Protein AF-A0A847XA96-F1 (afdb_monomer_lite)

pLDDT: mean 85.41, std 7.08, range [50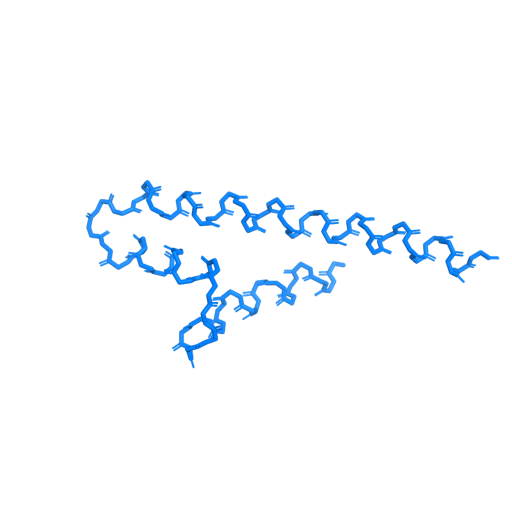.34, 92.56]

Radius of gyration: 14.26 Å; chains: 1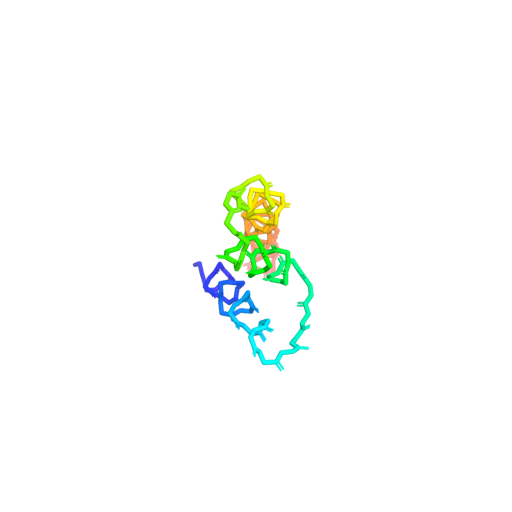; bounding box: 32×22×40 Å

Secondary structure (DSSP, 8-state):
-HHHHHHHHHHHHGGGT--SHHHHHHHHHHSTTTHHHHHHHHHHHHHHHHHHHHHHHHHHHHH--

Sequence (65 aa):
NALVVAIGVTAVGTFIGAGGLGDIISRGLNVSDGSSIVWAGALPTALMAVLVDIILTQVEKRLVK

Structure (mmCIF, N/CA/C/O backbone):
data_AF-A0A847XA96-F1
#
_entry.id   AF-A0A847XA96-F1
#
loop_
_atom_site.group_PDB
_atom_site.id
_atom_site.type_symbol
_atom_site.label_atom_id
_atom_site.label_alt_id
_atom_site.label_comp_id
_atom_site.label_asym_id
_atom_site.label_entity_id
_atom_site.label_seq_id
_atom_site.pdbx_PDB_ins_code
_atom_site.Cartn_x
_atom_site.Cartn_y
_atom_site.Cartn_z
_atom_site.occupancy
_atom_site.B_iso_or_equiv
_atom_site.auth_seq_id
_atom_site.auth_comp_id
_atom_site.auth_asym_id
_atom_site.auth_atom_id
_atom_site.pdbx_PDB_model_num
ATOM 1 N N . ASN A 1 1 ? 1.598 -0.075 13.400 1.00 66.56 1 ASN A N 1
ATOM 2 C CA . ASN A 1 1 ? 1.808 0.089 11.938 1.00 66.56 1 ASN A CA 1
ATOM 3 C C . ASN A 1 1 ? 1.714 -1.236 11.164 1.00 66.56 1 ASN A C 1
ATOM 5 O O . ASN A 1 1 ? 2.390 -1.392 10.151 1.00 66.56 1 ASN A O 1
ATOM 9 N N . ALA A 1 2 ? 0.883 -2.202 11.584 1.00 80.94 2 ALA A N 1
ATOM 10 C CA . ALA A 1 2 ? 0.736 -3.476 10.861 1.00 80.94 2 ALA A CA 1
ATOM 11 C C . ALA A 1 2 ? 0.213 -3.275 9.422 1.00 80.94 2 ALA A C 1
ATOM 13 O O . ALA A 1 2 ? 0.595 -4.001 8.511 1.00 80.94 2 ALA A O 1
ATOM 14 N N . LEU A 1 3 ? -0.594 -2.231 9.209 1.00 84.31 3 LEU A N 1
ATOM 15 C CA . LEU A 1 3 ? -1.147 -1.849 7.907 1.00 84.31 3 LEU A CA 1
ATOM 16 C C . LEU A 1 3 ? -0.085 -1.359 6.924 1.00 84.31 3 LEU A C 1
ATOM 18 O O . LEU A 1 3 ? -0.094 -1.766 5.770 1.00 84.31 3 LEU A O 1
ATOM 22 N N . VAL A 1 4 ? 0.865 -0.538 7.377 1.00 85.19 4 VAL A N 1
ATOM 23 C CA . VAL A 1 4 ? 1.975 -0.070 6.531 1.00 85.19 4 VAL A CA 1
ATOM 24 C C . VAL A 1 4 ? 2.804 -1.257 6.035 1.00 85.19 4 VAL A C 1
ATOM 26 O O . VAL A 1 4 ? 3.139 -1.334 4.855 1.00 85.19 4 VAL A O 1
ATOM 29 N N . VAL A 1 5 ? 3.0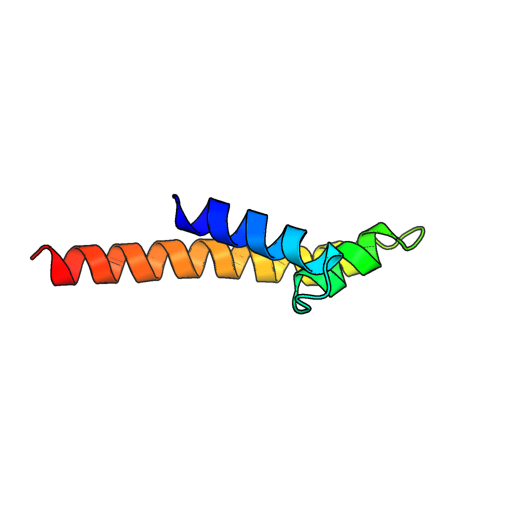67 -2.229 6.916 1.00 88.44 5 VAL A N 1
ATOM 30 C CA . VAL A 1 5 ? 3.754 -3.475 6.546 1.00 88.44 5 VAL A CA 1
ATOM 31 C C . VAL A 1 5 ? 2.915 -4.287 5.555 1.00 88.44 5 VAL A C 1
ATOM 33 O O . VAL A 1 5 ? 3.450 -4.739 4.547 1.00 88.44 5 VAL A O 1
ATOM 36 N N . ALA A 1 6 ? 1.604 -4.420 5.782 1.00 88.56 6 ALA A N 1
ATOM 37 C CA . ALA A 1 6 ? 0.701 -5.123 4.868 1.00 88.56 6 ALA A CA 1
ATOM 38 C C . ALA A 1 6 ? 0.679 -4.496 3.464 1.00 88.56 6 ALA A C 1
ATOM 40 O O . ALA A 1 6 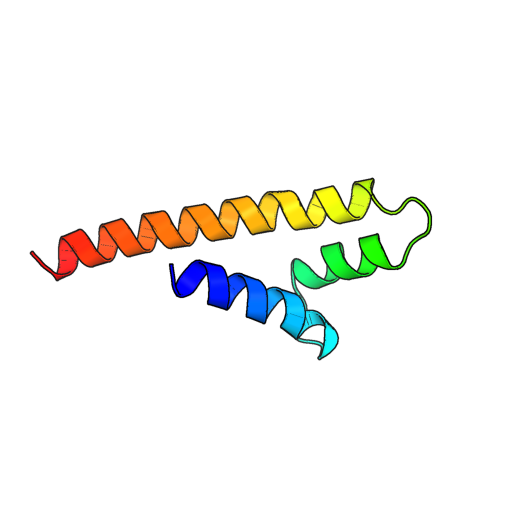? 0.684 -5.217 2.466 1.00 88.56 6 ALA A O 1
ATOM 41 N N . ILE A 1 7 ? 0.721 -3.165 3.369 1.00 87.94 7 ILE A N 1
ATOM 42 C CA . ILE A 1 7 ? 0.805 -2.445 2.092 1.00 87.94 7 ILE A CA 1
ATOM 43 C C . ILE A 1 7 ? 2.153 -2.708 1.410 1.00 87.94 7 ILE A C 1
ATOM 45 O O . ILE A 1 7 ? 2.182 -2.969 0.209 1.00 87.94 7 ILE A O 1
ATOM 49 N N . GLY A 1 8 ? 3.253 -2.739 2.168 1.00 87.81 8 GLY A N 1
ATOM 50 C CA . GLY A 1 8 ? 4.567 -3.135 1.651 1.00 87.81 8 GLY A CA 1
ATOM 51 C C . GLY A 1 8 ? 4.581 -4.564 1.093 1.00 87.81 8 GLY A C 1
ATOM 52 O O . GLY A 1 8 ? 5.027 -4.785 -0.030 1.00 87.81 8 GLY A O 1
ATOM 53 N N . VAL A 1 9 ? 4.021 -5.529 1.831 1.00 89.00 9 VAL A N 1
ATOM 54 C CA . VAL A 1 9 ? 3.893 -6.930 1.382 1.00 89.00 9 VAL A CA 1
ATOM 55 C C . VAL A 1 9 ? 3.005 -7.032 0.137 1.00 89.00 9 VAL A C 1
ATOM 57 O O . VAL A 1 9 ? 3.326 -7.765 -0.795 1.00 89.00 9 VAL A O 1
ATOM 60 N N . THR A 1 10 ? 1.925 -6.253 0.077 1.00 88.12 10 THR A N 1
ATOM 61 C CA . THR A 1 10 ? 1.025 -6.209 -1.086 1.00 88.12 10 THR A CA 1
ATOM 62 C C . THR A 1 10 ? 1.732 -5.654 -2.324 1.00 88.12 10 THR A C 1
ATOM 64 O O . THR A 1 10 ? 1.565 -6.199 -3.412 1.00 88.12 10 THR A O 1
ATOM 67 N N . ALA A 1 11 ? 2.582 -4.632 -2.173 1.00 87.81 11 ALA A N 1
ATOM 68 C CA . ALA A 1 11 ? 3.395 -4.111 -3.271 1.00 87.81 11 ALA A CA 1
ATOM 69 C C . ALA A 1 11 ? 4.353 -5.179 -3.832 1.00 87.81 11 ALA A C 1
ATOM 71 O O . ALA A 1 11 ? 4.483 -5.297 -5.052 1.00 87.81 11 ALA A O 1
ATOM 72 N N . VAL A 1 12 ? 4.950 -6.012 -2.969 1.00 88.06 12 VAL A N 1
ATOM 73 C CA . VAL A 1 12 ? 5.749 -7.182 -3.387 1.00 88.06 12 VAL A CA 1
ATOM 74 C C . VAL A 1 12 ? 4.875 -8.251 -4.062 1.00 88.06 12 VAL A C 1
ATOM 76 O O . VAL A 1 12 ? 5.317 -8.904 -5.003 1.00 88.06 12 VAL A O 1
ATOM 79 N N . GLY A 1 13 ? 3.604 -8.388 -3.675 1.00 88.62 13 GLY A N 1
ATOM 80 C CA . GLY A 1 13 ? 2.639 -9.288 -4.322 1.00 88.62 13 GLY A CA 1
ATOM 81 C C . GLY A 1 13 ? 2.457 -9.050 -5.828 1.00 88.62 13 GLY A C 1
ATOM 82 O O . GLY A 1 13 ? 2.055 -9.959 -6.556 1.00 88.62 13 GLY A O 1
ATOM 83 N N . THR A 1 14 ? 2.828 -7.871 -6.332 1.00 87.25 14 THR A N 1
ATOM 84 C CA . THR A 1 14 ? 2.817 -7.574 -7.771 1.00 87.25 14 THR A CA 1
ATOM 85 C C . THR A 1 14 ? 3.718 -8.511 -8.582 1.00 87.25 14 THR A C 1
ATOM 87 O O . THR A 1 14 ? 3.383 -8.840 -9.717 1.00 87.25 14 THR A O 1
ATOM 90 N N . PHE A 1 15 ? 4.806 -9.030 -7.999 1.00 84.75 15 PHE A N 1
ATOM 91 C CA . PHE A 1 15 ? 5.677 -10.011 -8.664 1.00 84.75 15 PHE A CA 1
ATOM 92 C C . PHE A 1 15 ? 4.989 -11.363 -8.929 1.00 84.75 15 PHE A C 1
ATOM 94 O O . PHE A 1 15 ? 5.498 -12.162 -9.708 1.00 84.75 15 PHE A O 1
ATOM 101 N N . ILE A 1 16 ? 3.827 -11.612 -8.312 1.00 87.50 16 ILE A N 1
ATOM 102 C CA . ILE A 1 16 ? 3.009 -12.827 -8.474 1.00 87.50 16 ILE A CA 1
ATOM 103 C C . ILE A 1 16 ? 1.736 -12.519 -9.300 1.00 87.50 16 ILE A C 1
ATOM 105 O O . ILE A 1 16 ? 0.828 -13.336 -9.402 1.00 87.50 16 ILE A O 1
ATOM 109 N N . GLY A 1 17 ? 1.645 -11.336 -9.921 1.00 83.06 17 GLY A N 1
ATOM 110 C CA . GLY A 1 17 ? 0.518 -10.962 -10.784 1.00 83.06 17 GLY A CA 1
ATOM 111 C C . GLY A 1 17 ? -0.682 -10.343 -10.059 1.00 83.06 17 GLY A C 1
ATOM 112 O O . GLY A 1 17 ? -1.754 -10.250 -10.647 1.00 83.06 17 GLY A O 1
ATOM 113 N N . ALA A 1 18 ? -0.520 -9.880 -8.812 1.00 85.94 18 ALA A N 1
ATOM 114 C CA . ALA A 1 18 ? -1.580 -9.177 -8.073 1.00 85.94 18 ALA A CA 1
ATOM 115 C C . ALA A 1 18 ? -2.012 -7.838 -8.721 1.00 85.94 18 ALA A C 1
ATOM 117 O O . ALA A 1 18 ? -3.118 -7.362 -8.467 1.00 85.94 18 ALA A O 1
ATOM 118 N N . GLY A 1 19 ? -1.160 -7.248 -9.572 1.00 81.81 19 GLY A N 1
ATOM 119 C CA . GLY A 1 19 ? -1.413 -5.978 -10.263 1.00 81.81 19 GLY A CA 1
ATOM 120 C C . GLY A 1 19 ? -1.414 -4.743 -9.346 1.00 81.81 19 GLY A C 1
ATOM 121 O O . GLY A 1 19 ? -1.138 -4.825 -8.152 1.00 81.81 19 GLY A O 1
ATOM 122 N N . GLY A 1 20 ? -1.714 -3.567 -9.912 1.00 86.69 20 GLY A N 1
ATOM 123 C CA . GLY A 1 20 ? -1.877 -2.307 -9.168 1.00 86.69 20 GLY A CA 1
ATOM 124 C C . GLY A 1 20 ? -0.664 -1.365 -9.202 1.00 86.69 20 GLY A C 1
ATOM 125 O O . GLY A 1 20 ? 0.119 -1.368 -10.148 1.00 86.69 20 GLY A O 1
ATOM 126 N N . LEU A 1 21 ? -0.513 -0.523 -8.169 1.00 85.38 21 LEU A N 1
ATOM 127 C CA . LEU A 1 21 ? 0.562 0.486 -8.090 1.00 85.38 21 LEU A CA 1
ATOM 128 C C . LEU A 1 21 ? 1.965 -0.140 -8.024 1.00 85.38 21 LEU A C 1
ATOM 130 O O . LEU A 1 21 ? 2.922 0.447 -8.528 1.00 85.38 21 LEU A O 1
ATOM 134 N N . GLY A 1 22 ? 2.089 -1.345 -7.459 1.00 85.31 22 GLY A N 1
ATOM 135 C CA . GLY A 1 22 ? 3.354 -2.078 -7.425 1.00 85.31 22 GLY A CA 1
ATOM 136 C C . GLY A 1 22 ? 3.841 -2.523 -8.809 1.00 85.31 22 GLY A C 1
ATOM 137 O O . GLY A 1 22 ? 5.043 -2.696 -8.990 1.00 85.31 22 GLY A O 1
ATOM 138 N N . ASP A 1 23 ? 2.958 -2.599 -9.811 1.00 88.38 23 ASP A N 1
ATOM 139 C CA . ASP A 1 23 ? 3.338 -2.882 -11.203 1.00 88.38 23 ASP A CA 1
ATOM 140 C C . ASP A 1 23 ? 4.023 -1.674 -11.837 1.00 88.38 23 ASP A C 1
ATOM 142 O O . ASP A 1 23 ? 5.023 -1.805 -12.533 1.00 88.38 23 ASP A O 1
ATOM 146 N N . ILE A 1 24 ? 3.557 -0.468 -11.507 1.00 86.81 24 ILE A N 1
ATOM 147 C CA . ILE A 1 24 ? 4.194 0.786 -11.926 1.00 86.81 24 ILE A CA 1
ATOM 148 C C . ILE A 1 24 ? 5.583 0.902 -11.291 1.00 86.81 24 ILE A C 1
ATOM 150 O O . ILE A 1 24 ? 6.551 1.223 -11.980 1.00 86.81 24 ILE A O 1
ATOM 154 N N . ILE A 1 25 ? 5.692 0.586 -9.996 1.00 89.75 25 ILE A N 1
ATOM 155 C CA . ILE A 1 25 ? 6.971 0.582 -9.275 1.00 89.75 25 ILE A CA 1
ATOM 156 C C . ILE A 1 25 ? 7.926 -0.441 -9.906 1.00 89.75 25 ILE A C 1
ATOM 158 O O . ILE A 1 25 ? 9.042 -0.087 -10.276 1.00 89.75 25 ILE A O 1
ATOM 162 N N . SER A 1 26 ? 7.479 -1.687 -10.084 1.00 86.88 26 SER A N 1
ATOM 163 C CA . SER A 1 26 ? 8.296 -2.779 -10.628 1.00 86.88 26 SER A CA 1
ATOM 164 C C . SER A 1 26 ? 8.728 -2.523 -12.076 1.00 86.88 26 SER A C 1
ATOM 166 O O 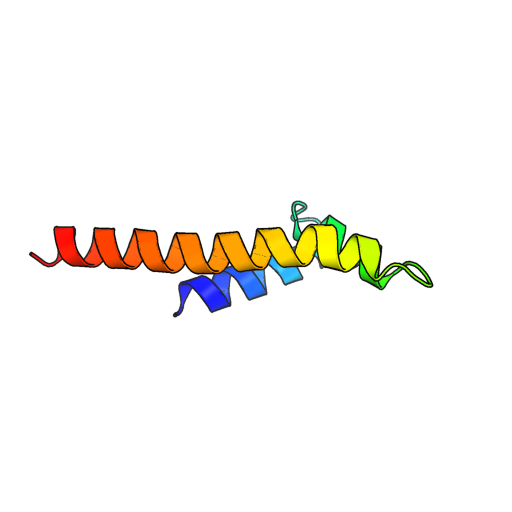. SER A 1 26 ? 9.898 -2.689 -12.423 1.00 86.88 26 SER A O 1
ATOM 168 N N . ARG A 1 27 ? 7.828 -2.000 -12.916 1.00 86.88 27 ARG A N 1
ATOM 169 C CA . ARG A 1 27 ? 8.159 -1.574 -14.282 1.00 86.88 27 ARG A CA 1
ATOM 170 C C . ARG A 1 27 ? 9.194 -0.456 -14.308 1.00 86.88 27 ARG A C 1
ATOM 172 O O . ARG A 1 27 ? 10.069 -0.482 -15.165 1.00 86.88 27 ARG A O 1
ATOM 179 N N . GLY A 1 28 ? 9.116 0.504 -13.388 1.00 85.81 28 GLY A N 1
ATOM 180 C CA . GLY A 1 28 ? 10.117 1.563 -13.267 1.00 85.81 28 GLY A CA 1
ATOM 181 C C . GLY A 1 28 ? 11.489 1.046 -12.829 1.00 85.81 28 GLY A C 1
ATOM 182 O O . GLY A 1 28 ? 12.500 1.573 -13.277 1.00 85.81 28 GLY A O 1
ATOM 183 N N . LEU A 1 29 ? 11.536 -0.008 -12.008 1.00 84.56 29 LEU A N 1
ATOM 184 C CA . LEU A 1 29 ? 12.787 -0.660 -11.603 1.00 84.56 29 LEU A CA 1
ATOM 185 C C . LEU A 1 29 ? 13.438 -1.455 -12.745 1.00 84.56 29 LEU A C 1
ATOM 187 O O . LEU A 1 29 ? 14.656 -1.599 -12.765 1.00 84.56 29 LEU A O 1
ATOM 191 N N . ASN A 1 30 ? 12.641 -1.970 -13.685 1.00 85.94 30 ASN A N 1
ATOM 192 C CA . ASN A 1 30 ? 13.119 -2.809 -14.788 1.00 85.94 30 ASN A CA 1
ATOM 193 C C . ASN A 1 30 ? 13.560 -2.016 -16.038 1.00 85.94 30 ASN A C 1
ATOM 195 O O . ASN A 1 30 ? 14.084 -2.596 -16.987 1.00 85.94 30 ASN A O 1
ATOM 199 N N . VAL A 1 31 ? 13.334 -0.699 -16.075 1.00 86.75 31 VAL A N 1
ATOM 200 C CA . VAL A 1 31 ? 13.732 0.177 -17.189 1.00 86.75 31 VAL A CA 1
ATOM 201 C C . VAL A 1 31 ? 15.009 0.934 -16.818 1.00 86.75 31 VAL A C 1
ATOM 203 O O . VAL A 1 31 ? 15.066 1.576 -15.770 1.00 86.75 31 VAL A O 1
ATOM 206 N N . SER A 1 32 ? 16.020 0.916 -17.692 1.00 59.97 32 SER A N 1
ATOM 207 C CA . SER A 1 32 ? 17.195 1.793 -17.572 1.00 59.97 32 SER A CA 1
ATOM 208 C C . SER A 1 32 ? 16.741 3.259 -17.628 1.00 59.97 32 SER A C 1
ATOM 210 O O . SER A 1 32 ? 16.039 3.635 -18.562 1.00 59.97 32 SER A O 1
ATOM 212 N N . ASP A 1 33 ? 17.083 4.061 -16.613 1.00 68.25 33 ASP A N 1
ATOM 213 C CA . ASP A 1 33 ? 16.557 5.422 -16.362 1.00 68.25 33 ASP A CA 1
ATOM 214 C C . ASP A 1 33 ? 15.063 5.512 -15.975 1.00 68.25 33 ASP A C 1
ATOM 216 O O . ASP A 1 33 ? 14.438 6.573 -16.028 1.00 68.25 33 ASP A O 1
ATOM 220 N N . GLY A 1 34 ? 14.474 4.420 -15.481 1.00 75.12 34 GLY A N 1
ATOM 221 C CA . GLY A 1 34 ? 13.077 4.356 -15.035 1.00 75.12 34 GLY A CA 1
ATOM 222 C C . GLY A 1 34 ? 12.759 5.058 -13.707 1.00 75.12 34 GLY A C 1
ATOM 223 O O . GLY A 1 34 ? 11.644 4.913 -13.204 1.00 75.12 34 GLY A O 1
ATOM 224 N N . SER A 1 35 ? 13.680 5.849 -13.140 1.00 78.62 35 SER A N 1
ATOM 225 C CA . SER A 1 35 ? 13.483 6.568 -11.867 1.00 78.62 35 SER A CA 1
ATOM 226 C C . SER A 1 35 ? 12.179 7.375 -11.866 1.00 78.62 35 SER A C 1
ATOM 228 O O . SER A 1 35 ? 11.374 7.260 -10.945 1.00 78.62 35 SER A O 1
ATOM 230 N N . SER A 1 36 ? 11.891 8.093 -12.955 1.00 83.31 36 SER A N 1
ATOM 231 C CA . SER A 1 36 ? 10.656 8.868 -13.142 1.00 83.31 36 SER A CA 1
ATOM 232 C C . SER A 1 36 ? 9.383 8.020 -13.006 1.00 83.31 36 SER A C 1
ATOM 234 O O . SER A 1 36 ? 8.373 8.480 -12.476 1.00 83.31 36 SER A O 1
ATOM 236 N N . ILE A 1 37 ? 9.434 6.764 -13.460 1.00 83.75 37 ILE A N 1
ATOM 237 C CA . ILE A 1 37 ? 8.320 5.808 -13.405 1.00 83.75 37 ILE A CA 1
ATOM 238 C C . ILE A 1 37 ? 8.190 5.237 -11.988 1.00 83.75 37 ILE A C 1
ATOM 240 O O . ILE A 1 37 ? 7.078 5.128 -11.470 1.00 83.75 37 ILE A O 1
ATOM 244 N N . VAL A 1 38 ? 9.315 4.938 -11.328 1.00 87.62 38 VAL A N 1
ATOM 245 C CA . VAL A 1 38 ? 9.320 4.514 -9.920 1.00 87.62 38 VAL A CA 1
ATOM 246 C C . VAL A 1 38 ? 8.681 5.588 -9.045 1.00 87.62 38 VAL A C 1
ATOM 248 O O . VAL A 1 38 ? 7.802 5.267 -8.252 1.00 87.62 38 VAL A O 1
ATOM 251 N N . TRP A 1 39 ? 9.043 6.863 -9.223 1.00 87.06 39 TRP A N 1
ATOM 252 C CA . TRP A 1 39 ? 8.439 7.978 -8.483 1.00 87.06 39 TRP A CA 1
ATOM 253 C C . TRP A 1 39 ? 6.931 8.097 -8.721 1.00 87.06 39 TRP A C 1
ATOM 255 O O . TRP A 1 39 ? 6.186 8.333 -7.767 1.00 87.06 39 TRP A O 1
ATOM 265 N N . ALA A 1 40 ? 6.472 7.865 -9.955 1.00 87.50 40 ALA A N 1
ATOM 266 C CA . ALA A 1 40 ? 5.053 7.894 -10.297 1.00 87.50 40 ALA A CA 1
ATOM 267 C C . ALA A 1 40 ? 4.231 6.825 -9.552 1.00 87.50 40 ALA A C 1
ATOM 269 O O . ALA A 1 40 ? 3.064 7.066 -9.258 1.00 87.50 40 ALA A O 1
ATOM 270 N N . GLY A 1 41 ? 4.821 5.669 -9.220 1.00 86.69 41 GLY A N 1
ATOM 271 C CA . GLY A 1 41 ? 4.165 4.618 -8.431 1.00 86.69 41 GLY A CA 1
ATOM 272 C C . GLY A 1 41 ? 4.431 4.703 -6.922 1.00 86.69 41 GLY A C 1
ATOM 273 O O . GLY A 1 41 ? 3.536 4.462 -6.111 1.00 86.69 41 GLY A O 1
ATOM 274 N N . ALA A 1 42 ? 5.646 5.075 -6.522 1.00 88.88 42 ALA A N 1
ATOM 275 C CA . ALA A 1 42 ? 6.082 5.088 -5.128 1.00 88.88 42 ALA A CA 1
ATOM 276 C C . ALA A 1 42 ? 5.434 6.222 -4.326 1.00 88.88 42 ALA A C 1
ATOM 278 O O . ALA A 1 42 ? 4.989 5.995 -3.201 1.00 88.88 42 ALA A O 1
ATOM 279 N N . LEU A 1 43 ? 5.322 7.420 -4.912 1.00 91.31 43 LEU A N 1
ATOM 280 C CA . LEU A 1 43 ? 4.711 8.574 -4.253 1.00 91.31 43 LEU A CA 1
ATOM 281 C C . LEU A 1 43 ? 3.235 8.332 -3.874 1.00 91.31 43 LEU A C 1
ATOM 283 O O . LEU A 1 43 ? 2.904 8.481 -2.694 1.00 91.31 43 LEU A O 1
ATOM 287 N N . PRO A 1 44 ? 2.342 7.913 -4.795 1.00 89.12 44 PRO A N 1
ATOM 288 C CA . PRO A 1 44 ? 0.960 7.616 -4.426 1.00 89.12 44 PRO A CA 1
ATOM 289 C C . PRO A 1 44 ? 0.846 6.413 -3.484 1.00 89.12 44 PRO A C 1
ATOM 291 O O . PRO A 1 44 ? -0.022 6.417 -2.615 1.00 89.12 44 PRO A O 1
ATOM 294 N N . THR A 1 45 ? 1.733 5.416 -3.590 1.00 90.88 45 THR A N 1
ATOM 295 C CA . THR A 1 45 ? 1.736 4.260 -2.674 1.00 90.88 45 THR A CA 1
ATOM 296 C C . THR A 1 45 ? 2.078 4.678 -1.243 1.00 90.88 45 THR A C 1
ATOM 298 O O . THR A 1 45 ? 1.392 4.276 -0.304 1.00 90.88 45 THR A O 1
ATOM 301 N N . ALA A 1 46 ? 3.092 5.529 -1.064 1.00 90.00 46 ALA A N 1
ATOM 302 C CA . ALA A 1 46 ? 3.465 6.061 0.245 1.00 90.00 46 ALA A CA 1
ATOM 303 C C . ALA A 1 46 ? 2.346 6.927 0.846 1.00 90.00 46 ALA A C 1
ATOM 305 O O . ALA A 1 46 ? 2.009 6.772 2.020 1.00 90.00 46 ALA A O 1
ATOM 306 N N . LEU A 1 47 ? 1.722 7.788 0.034 1.00 92.56 47 LEU A N 1
ATOM 307 C CA . LEU A 1 47 ? 0.568 8.584 0.459 1.00 92.56 47 LEU A CA 1
ATOM 308 C C . LEU A 1 47 ? -0.604 7.697 0.886 1.00 92.56 47 LEU A C 1
ATOM 310 O O . LEU A 1 47 ? -1.185 7.923 1.945 1.00 92.56 47 LEU A O 1
ATOM 314 N N . MET A 1 48 ? -0.924 6.665 0.104 1.00 89.50 48 MET A N 1
ATOM 315 C CA . MET A 1 48 ? -1.978 5.713 0.442 1.00 89.50 48 MET A CA 1
ATOM 316 C C . MET A 1 48 ? -1.672 4.979 1.754 1.00 89.50 48 MET A C 1
ATOM 318 O O . MET A 1 48 ? -2.566 4.840 2.586 1.00 89.50 48 MET A O 1
ATOM 322 N N . ALA A 1 49 ? -0.421 4.568 1.980 1.00 89.88 49 ALA A N 1
ATOM 323 C CA . ALA A 1 49 ? -0.019 3.897 3.214 1.00 89.88 49 ALA A CA 1
ATOM 324 C C . ALA A 1 49 ? -0.243 4.761 4.459 1.00 89.88 49 ALA A C 1
ATOM 326 O O . ALA A 1 49 ? -0.795 4.283 5.450 1.00 89.88 49 ALA A O 1
ATOM 327 N N . VAL A 1 50 ? 0.121 6.041 4.383 1.00 90.19 50 VAL A N 1
ATOM 328 C CA . VAL A 1 50 ? -0.100 7.001 5.472 1.00 90.19 50 VAL A CA 1
ATOM 329 C C . VAL A 1 50 ? -1.590 7.298 5.654 1.00 90.19 50 VAL A C 1
ATOM 331 O O . VAL A 1 50 ? -2.077 7.323 6.781 1.00 90.19 50 VAL A O 1
ATOM 334 N N . LEU A 1 51 ? -2.339 7.485 4.563 1.00 91.44 51 LEU A N 1
ATOM 335 C CA . LEU A 1 51 ? -3.781 7.740 4.627 1.00 91.44 51 LEU A CA 1
ATOM 336 C C . LEU A 1 51 ? -4.533 6.588 5.299 1.00 91.44 51 LEU A C 1
ATOM 338 O O . LEU A 1 51 ? -5.365 6.834 6.168 1.00 91.44 51 LEU A O 1
ATOM 342 N N . VAL A 1 52 ? -4.224 5.343 4.935 1.00 89.44 52 VAL A N 1
ATOM 343 C CA . VAL A 1 52 ? -4.842 4.154 5.535 1.00 89.44 52 VAL A CA 1
ATOM 344 C C . VAL A 1 52 ? -4.524 4.072 7.028 1.00 89.44 52 VAL A C 1
ATOM 346 O O . VAL A 1 52 ? -5.433 3.828 7.820 1.00 89.44 52 VAL A O 1
ATOM 349 N N . ASP A 1 53 ? -3.278 4.340 7.425 1.00 89.31 53 ASP A N 1
ATOM 350 C CA . ASP A 1 53 ? -2.871 4.347 8.835 1.00 89.31 53 ASP A CA 1
ATOM 351 C C . ASP A 1 53 ? -3.641 5.409 9.645 1.00 89.31 53 ASP A C 1
ATOM 353 O O . ASP A 1 53 ? -4.172 5.119 10.720 1.00 89.31 53 ASP A O 1
ATOM 357 N N . ILE A 1 54 ? -3.814 6.617 9.092 1.00 88.75 54 ILE A N 1
ATOM 358 C CA . ILE A 1 54 ? -4.588 7.697 9.727 1.00 88.75 54 ILE A CA 1
ATOM 359 C C . ILE A 1 54 ? -6.074 7.335 9.827 1.00 88.75 54 ILE A C 1
ATOM 361 O O . ILE A 1 54 ? -6.678 7.521 10.886 1.00 88.75 54 ILE A O 1
ATOM 365 N N . ILE A 1 55 ? -6.676 6.831 8.745 1.00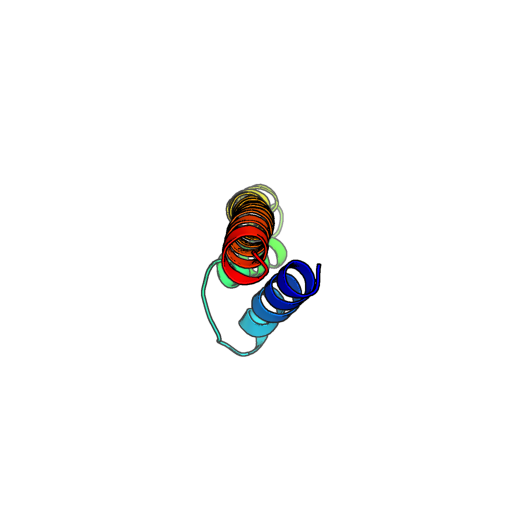 90.88 55 ILE A N 1
ATOM 366 C CA . ILE A 1 55 ? -8.100 6.470 8.705 1.00 90.88 55 ILE A CA 1
ATOM 367 C C . ILE A 1 55 ? -8.392 5.388 9.741 1.00 90.88 55 ILE A C 1
ATOM 369 O O . ILE A 1 55 ? -9.317 5.540 10.540 1.00 90.88 55 ILE A O 1
ATOM 373 N N . LEU A 1 56 ? -7.585 4.327 9.779 1.00 87.62 56 LEU A N 1
ATOM 374 C CA . LEU A 1 56 ? -7.769 3.251 10.748 1.00 87.62 56 LEU A CA 1
ATOM 375 C C . LEU A 1 56 ? -7.522 3.716 12.176 1.00 87.62 56 LEU A C 1
ATOM 377 O O . LEU A 1 56 ? -8.326 3.390 13.040 1.00 87.62 56 LEU A O 1
ATOM 381 N N . THR A 1 57 ? -6.527 4.572 12.414 1.00 87.88 57 THR A N 1
ATOM 382 C CA . THR A 1 57 ? -6.329 5.186 13.735 1.00 87.88 57 THR A CA 1
ATOM 383 C C . THR A 1 57 ? -7.563 5.982 14.185 1.00 87.88 57 THR A C 1
ATOM 385 O O . THR A 1 57 ? -7.920 5.974 15.364 1.00 87.88 57 THR A O 1
ATOM 388 N N . GLN A 1 58 ? -8.246 6.689 13.277 1.00 87.75 58 GLN A N 1
ATOM 389 C CA . GLN A 1 58 ? -9.483 7.406 13.611 1.00 87.75 58 GLN A CA 1
ATOM 390 C C . GLN A 1 58 ? -10.667 6.466 13.862 1.00 87.75 58 GLN A C 1
ATOM 392 O O . GLN A 1 58 ? -11.460 6.724 14.769 1.00 87.75 58 GLN A O 1
ATOM 397 N N . VAL A 1 59 ? -10.791 5.397 13.074 1.00 89.50 59 VAL A N 1
ATOM 398 C CA . VAL A 1 59 ? -11.832 4.375 13.248 1.00 89.50 59 VAL A CA 1
ATOM 399 C C . VAL A 1 59 ? -11.637 3.637 14.570 1.00 89.50 59 VAL A C 1
ATOM 401 O O . VAL A 1 59 ? -12.586 3.522 15.338 1.00 89.50 59 VAL A O 1
ATOM 404 N N . GLU A 1 60 ? -10.409 3.231 14.888 1.00 87.81 60 GLU A N 1
ATOM 405 C CA . GLU A 1 60 ? -10.050 2.601 16.159 1.00 87.81 60 GLU A CA 1
ATOM 406 C C . GLU A 1 60 ? -10.416 3.512 17.336 1.00 87.81 60 GLU A C 1
ATOM 408 O O . GLU A 1 60 ? -11.135 3.093 18.236 1.00 87.81 60 GLU A O 1
ATOM 413 N N . LYS A 1 61 ? -10.062 4.803 17.282 1.00 86.88 61 LYS A N 1
ATOM 414 C CA . LYS A 1 61 ? -10.450 5.781 18.317 1.00 86.88 61 LYS A CA 1
ATOM 415 C C . LYS A 1 61 ? -11.962 5.949 18.487 1.00 86.88 61 LYS A C 1
ATOM 417 O O . LYS A 1 61 ? -12.398 6.324 19.572 1.00 86.88 61 LYS A O 1
ATOM 422 N N . ARG A 1 62 ? -12.754 5.751 17.429 1.00 85.88 62 ARG A N 1
ATOM 423 C CA . ARG A 1 62 ? -14.222 5.846 17.483 1.00 85.88 62 ARG A CA 1
ATOM 424 C C . ARG A 1 62 ? -14.892 4.556 17.944 1.00 85.88 62 ARG A C 1
ATOM 426 O O . ARG A 1 62 ? -15.982 4.649 18.483 1.00 85.88 62 ARG A O 1
ATOM 433 N N . LEU A 1 63 ? -14.281 3.398 17.694 1.00 86.75 63 LEU A N 1
ATOM 434 C CA . LEU A 1 63 ? -14.811 2.084 18.075 1.00 86.75 63 LEU A CA 1
ATOM 435 C C . LEU A 1 63 ? -14.377 1.648 19.477 1.00 86.75 63 LEU A C 1
ATOM 437 O O . LEU A 1 63 ? -15.092 0.901 20.131 1.00 86.75 63 LEU A O 1
ATOM 441 N N . VAL A 1 64 ? -13.199 2.088 19.924 1.00 80.50 64 VAL A N 1
ATOM 442 C CA . VAL A 1 64 ? -12.669 1.816 21.271 1.00 80.50 64 VAL A CA 1
ATOM 443 C C . VAL A 1 64 ? -13.265 2.777 22.317 1.00 80.50 64 VAL A C 1
ATOM 445 O O . VAL A 1 64 ? -13.066 2.588 23.514 1.00 80.50 64 VAL A O 1
ATOM 448 N N . LYS A 1 65 ? -14.013 3.795 21.880 1.00 50.34 65 LYS A N 1
ATOM 449 C CA . LYS A 1 65 ? -14.769 4.709 22.741 1.00 50.34 65 LYS A CA 1
ATOM 450 C C . LYS A 1 65 ? -16.227 4.277 22.832 1.00 50.34 65 LYS A C 1
ATOM 452 O O . LYS A 1 65 ? -16.783 4.402 23.943 1.00 50.34 65 LYS A O 1
#

Foldseek 3Di:
DVQLVVLVVVLVCVVVVSDDLSVQLVVLVVDDNSVVSNCVSVVVSVVVSVVVVVVVVVVCVVVVD